Protein AF-A0AAV6VHP4-F1 (afdb_monomer_lite)

InterPro domains:
  IPR007084 BRICHOS domain [PF04089] (59-143)
  IPR007084 BRICHO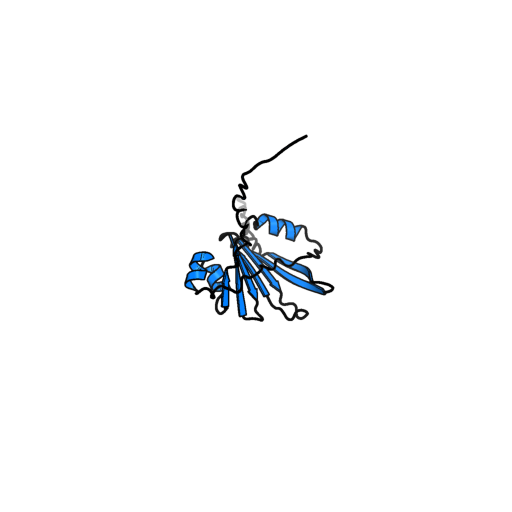S domain [PS50869] (54-146)

Secondary structure (DSSP, 8-state):
------------------S-EEEEEEEEETTEEEEEEEEEETTTTEEEEEE--TT-S--EEEEEETTTTEEEEEETTTTEEEEEE-SS--HHHHHHHHHH-SS-EE----PPPP-TTSPPPPHHHHHHHHHHHHHHHTTTSEEEE-PPP------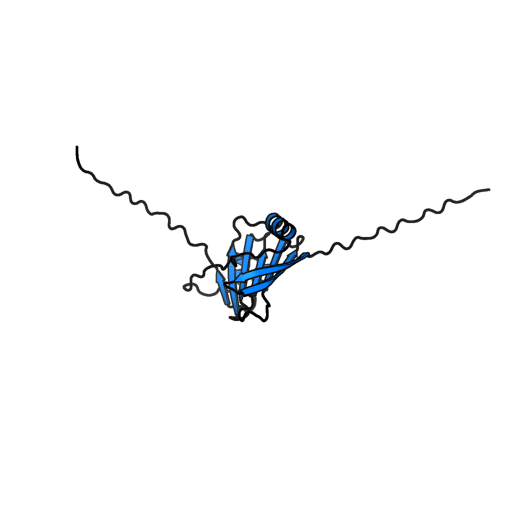-----------

Organism: NCBI:txid931172

Sequence (166 aa):
MSGLFSALTGSTVKECRALYVTFVVRYKNGDQTIPVTVVLDDKKQTEYVINMSPRTAAKSVTLYDFKQRTIAYKDLTNRECFLGRLTNETLSEEKDALNRVQNPVDHRPKVLSLDPRRTSLSPTEIRNVAGQKTAVFCRKMNTWLVMPPSHSKSSRACCTRHLKGT

pLDDT: mean 70.95, std 21.52, range [30.47, 95.25]

Structure (mmCIF, N/CA/C/O backbone):
data_AF-A0AAV6VHP4-F1
#
_entry.id   AF-A0AAV6VHP4-F1
#
loop_
_atom_site.group_PDB
_atom_site.id
_atom_site.type_symbol
_atom_site.label_atom_id
_atom_site.label_alt_id
_atom_site.label_comp_id
_atom_site.label_asym_id
_atom_site.label_entity_id
_atom_site.label_seq_id
_atom_site.pdbx_PDB_ins_code
_atom_site.Cartn_x
_atom_site.Cartn_y
_atom_site.Cartn_z
_atom_site.occupancy
_atom_site.B_iso_or_equiv
_atom_site.auth_seq_id
_atom_site.auth_comp_id
_atom_site.auth_asym_id
_atom_site.auth_atom_id
_atom_site.pdbx_PDB_model_num
ATOM 1 N N . MET A 1 1 ? -72.121 -5.152 -5.135 1.00 39.41 1 MET A N 1
ATOM 2 C CA . MET A 1 1 ? -71.107 -6.156 -5.517 1.00 39.41 1 MET A CA 1
ATOM 3 C C . MET A 1 1 ? -69.746 -5.512 -5.357 1.00 39.41 1 MET A C 1
ATOM 5 O O . MET A 1 1 ? -69.467 -4.522 -6.018 1.00 39.41 1 MET A O 1
ATOM 9 N N . SER A 1 2 ? -68.981 -6.005 -4.391 1.00 35.28 2 SER A N 1
ATOM 10 C CA . SER A 1 2 ? -67.672 -5.497 -3.988 1.00 35.28 2 SER A CA 1
ATOM 11 C C . SER A 1 2 ? -66.592 -6.014 -4.941 1.00 35.28 2 SER A C 1
ATOM 13 O O . SER A 1 2 ? -66.502 -7.220 -5.148 1.00 35.28 2 SER A O 1
ATOM 15 N N . GLY A 1 3 ? -65.775 -5.123 -5.502 1.00 34.03 3 GLY A N 1
ATOM 16 C CA . GLY A 1 3 ? -64.542 -5.478 -6.207 1.00 34.03 3 GLY A CA 1
ATOM 17 C C . GLY A 1 3 ? -63.337 -5.094 -5.352 1.00 34.03 3 GLY A C 1
ATOM 18 O O . GLY A 1 3 ? -63.111 -3.909 -5.118 1.00 34.03 3 GLY A O 1
ATOM 19 N N . LEU A 1 4 ? -62.604 -6.091 -4.849 1.00 40.59 4 LEU A N 1
ATOM 20 C CA . LEU A 1 4 ? -61.345 -5.914 -4.125 1.00 40.59 4 LEU A CA 1
ATOM 21 C C . LEU A 1 4 ? -60.250 -5.396 -5.074 1.00 40.59 4 LEU A C 1
ATOM 23 O O . LEU A 1 4 ? -59.960 -6.028 -6.087 1.00 40.59 4 LEU A O 1
ATOM 27 N N . PHE A 1 5 ? -59.586 -4.302 -4.698 1.00 38.00 5 PHE A N 1
ATOM 28 C CA . PHE A 1 5 ? -58.282 -3.930 -5.243 1.00 38.00 5 PHE A CA 1
ATOM 29 C C . PHE A 1 5 ? -57.194 -4.720 -4.506 1.00 38.00 5 PHE A C 1
ATOM 31 O O . PHE A 1 5 ? -56.926 -4.475 -3.330 1.00 38.00 5 PHE A O 1
ATOM 38 N N . SER A 1 6 ? -56.561 -5.668 -5.197 1.00 38.03 6 SER A N 1
ATOM 39 C CA . SER A 1 6 ? -55.335 -6.311 -4.721 1.00 38.03 6 SER A CA 1
ATOM 40 C C . SER A 1 6 ? -54.164 -5.335 -4.829 1.00 38.03 6 SER A C 1
ATOM 42 O O . SER A 1 6 ? -53.809 -4.892 -5.921 1.00 38.03 6 SER A O 1
ATOM 44 N N . ALA A 1 7 ? -53.550 -5.018 -3.690 1.00 42.47 7 ALA A N 1
ATOM 45 C CA . ALA A 1 7 ? -52.284 -4.305 -3.627 1.00 42.47 7 ALA A CA 1
ATOM 46 C C . ALA A 1 7 ? -51.158 -5.207 -4.159 1.00 42.47 7 ALA A C 1
ATOM 48 O O . ALA A 1 7 ? -50.841 -6.239 -3.569 1.00 42.47 7 ALA A O 1
ATOM 49 N N . LEU A 1 8 ? -50.542 -4.810 -5.274 1.00 42.38 8 LEU A N 1
ATOM 50 C CA . LEU A 1 8 ? -49.278 -5.382 -5.726 1.00 42.38 8 LEU A CA 1
ATOM 51 C C . LEU A 1 8 ? -48.166 -4.849 -4.818 1.00 42.38 8 LEU A C 1
ATOM 53 O O . LEU A 1 8 ? -47.804 -3.674 -4.861 1.00 42.38 8 LEU A O 1
ATOM 57 N N . THR A 1 9 ? -47.638 -5.724 -3.968 1.00 47.75 9 THR A N 1
ATOM 58 C CA . THR A 1 9 ? -46.422 -5.490 -3.191 1.00 47.75 9 THR A CA 1
ATOM 59 C C . THR A 1 9 ? -45.260 -5.195 -4.136 1.00 47.75 9 THR A C 1
ATOM 61 O O . THR A 1 9 ? -44.771 -6.089 -4.827 1.00 47.75 9 THR A O 1
ATOM 64 N N . GLY A 1 10 ? -44.804 -3.941 -4.161 1.00 39.75 10 GLY A N 1
ATOM 65 C CA . GLY A 1 10 ? -43.568 -3.557 -4.831 1.00 39.75 10 GLY A CA 1
ATOM 66 C C . GLY A 1 10 ? -42.381 -4.233 -4.153 1.00 39.75 10 GLY A C 1
ATOM 67 O O . GLY A 1 10 ? -42.014 -3.888 -3.031 1.00 39.75 10 GLY A O 1
ATOM 68 N N . SER A 1 11 ? -41.783 -5.215 -4.823 1.00 39.88 11 SER A N 1
ATOM 69 C CA . SER A 1 11 ? -40.487 -5.756 -4.427 1.00 39.88 11 SER A CA 1
ATOM 70 C C . SER A 1 11 ? -39.431 -4.668 -4.615 1.00 39.88 11 SER A C 1
ATOM 72 O O . SER A 1 11 ? -39.127 -4.266 -5.736 1.00 39.88 11 SER A O 1
ATOM 74 N N . THR A 1 12 ? -38.873 -4.167 -3.516 1.00 42.94 12 THR A N 1
ATOM 75 C CA . THR A 1 12 ? -37.702 -3.295 -3.551 1.00 42.94 12 THR A CA 1
ATOM 76 C C . THR A 1 12 ? -36.509 -4.108 -4.045 1.00 42.94 12 THR A C 1
ATOM 78 O O . THR A 1 12 ? -35.969 -4.961 -3.340 1.00 42.94 12 THR A O 1
ATOM 81 N N . VAL A 1 13 ? -36.099 -3.860 -5.289 1.00 41.00 13 VAL A N 1
ATOM 82 C CA . VAL A 1 13 ? -34.840 -4.373 -5.831 1.00 41.00 13 VAL A CA 1
ATOM 83 C C . VAL A 1 13 ? -33.720 -3.755 -5.000 1.00 41.00 13 VAL A C 1
ATOM 85 O O . VAL A 1 13 ? -33.420 -2.567 -5.101 1.00 41.00 13 VAL A O 1
ATOM 88 N N . LYS A 1 14 ? -33.137 -4.558 -4.110 1.00 40.88 14 LYS A N 1
ATOM 89 C CA . LYS A 1 14 ? -31.972 -4.181 -3.314 1.00 40.88 14 LYS A CA 1
ATOM 90 C C . LYS A 1 14 ? -30.792 -4.089 -4.282 1.00 40.88 14 LYS A C 1
ATOM 92 O O . LYS A 1 14 ? -30.191 -5.099 -4.629 1.00 40.88 14 LYS A O 1
ATOM 97 N N . GLU A 1 15 ? -30.524 -2.884 -4.773 1.00 40.50 15 GLU A N 1
ATOM 98 C CA . GLU A 1 15 ? -29.390 -2.582 -5.642 1.00 40.50 15 GLU A CA 1
ATOM 99 C C . GLU A 1 15 ? -28.094 -2.972 -4.907 1.00 40.50 15 GLU A C 1
ATOM 101 O O . GLU A 1 15 ? -27.625 -2.278 -4.001 1.00 40.50 15 GLU A O 1
ATOM 106 N N . CYS A 1 16 ? -27.537 -4.138 -5.244 1.00 43.91 16 CYS A N 1
ATOM 107 C CA . CYS A 1 16 ? -26.226 -4.582 -4.786 1.00 43.91 16 CYS A CA 1
ATOM 108 C C . CYS A 1 16 ? -25.160 -3.703 -5.445 1.00 43.91 16 CYS A C 1
ATOM 110 O O . CYS A 1 16 ? -24.522 -4.101 -6.417 1.00 43.91 16 CYS A O 1
ATOM 112 N N . ARG A 1 17 ? -24.971 -2.483 -4.932 1.00 52.31 17 ARG A N 1
ATOM 113 C CA . ARG A 1 17 ? -23.850 -1.632 -5.338 1.00 52.31 17 ARG A CA 1
ATOM 114 C C . ARG A 1 17 ? -22.550 -2.387 -5.076 1.00 52.31 17 ARG A C 1
ATOM 116 O O . ARG A 1 17 ? -22.311 -2.839 -3.954 1.00 52.31 17 ARG A O 1
ATOM 123 N N . ALA A 1 18 ? -21.729 -2.535 -6.115 1.00 56.25 18 ALA A N 1
ATOM 124 C CA . ALA A 1 18 ? -20.394 -3.095 -5.987 1.00 56.25 18 ALA A CA 1
ATOM 125 C C . ALA A 1 18 ? -19.630 -2.300 -4.916 1.00 56.25 18 ALA A C 1
ATOM 127 O O . ALA A 1 18 ? -19.482 -1.085 -5.012 1.00 56.25 18 ALA A O 1
ATOM 128 N N . LEU A 1 19 ? -19.196 -2.989 -3.858 1.00 69.12 19 LEU A N 1
ATOM 129 C CA . LEU A 1 19 ? -18.514 -2.376 -2.709 1.00 69.12 19 LEU A CA 1
ATOM 130 C C . LEU A 1 19 ? -17.085 -1.918 -3.039 1.00 69.12 19 LEU A C 1
ATOM 132 O O . LEU A 1 19 ? -16.442 -1.271 -2.217 1.00 69.12 19 LEU A O 1
ATOM 136 N N . TYR A 1 20 ? -16.596 -2.288 -4.218 1.00 81.88 20 TYR A N 1
ATOM 137 C CA . TYR A 1 20 ? -15.261 -2.013 -4.712 1.00 81.88 20 TYR A CA 1
ATOM 138 C C . TYR A 1 20 ? -15.340 -1.543 -6.162 1.00 81.88 20 TYR A C 1
ATOM 140 O O . TYR A 1 20 ? -16.141 -2.054 -6.946 1.00 81.88 20 TYR A O 1
ATOM 148 N N . VAL A 1 21 ? -14.481 -0.592 -6.521 1.00 82.69 21 VAL A N 1
ATOM 149 C CA . VAL A 1 21 ? -14.301 -0.137 -7.905 1.00 82.69 21 VAL A CA 1
ATOM 150 C C . VAL A 1 21 ? -12.892 -0.509 -8.336 1.00 82.69 21 VAL A C 1
ATOM 152 O O . VAL A 1 21 ? -11.942 -0.306 -7.585 1.00 82.69 21 VAL A O 1
ATOM 155 N N . THR A 1 22 ? -12.755 -1.114 -9.515 1.00 84.62 22 THR A N 1
ATOM 156 C CA . THR A 1 22 ? -11.465 -1.571 -10.043 1.00 84.62 22 THR A CA 1
ATOM 157 C C . THR A 1 22 ? -11.148 -0.862 -11.349 1.00 84.62 22 THR A C 1
ATOM 159 O O . THR A 1 22 ? -11.985 -0.814 -12.245 1.00 84.62 22 THR A O 1
ATOM 162 N N . PHE A 1 23 ? -9.923 -0.360 -11.462 1.00 80.50 23 PHE A N 1
ATOM 163 C CA . PHE A 1 23 ? -9.391 0.310 -12.642 1.00 80.50 23 PHE A CA 1
ATOM 164 C C . PHE A 1 23 ? -8.136 -0.415 -13.122 1.00 80.50 23 PHE A C 1
ATOM 166 O O . PHE A 1 23 ? -7.369 -0.947 -12.318 1.00 80.50 23 PHE A O 1
ATOM 173 N N . VAL A 1 24 ? -7.892 -0.404 -14.431 1.00 81.88 24 VAL A N 1
ATOM 174 C CA . VAL A 1 24 ? -6.606 -0.819 -15.003 1.00 81.88 24 VAL A CA 1
ATOM 175 C C . VAL A 1 24 ? -5.910 0.425 -15.533 1.00 81.88 24 VAL A C 1
ATOM 177 O O . VAL A 1 24 ? -6.345 1.021 -16.514 1.00 81.88 24 VAL A O 1
ATOM 180 N N . VAL A 1 25 ? -4.827 0.813 -14.867 1.00 78.19 25 VAL A N 1
ATOM 181 C CA . VAL A 1 25 ? -4.031 2.007 -15.181 1.00 78.19 25 VAL A CA 1
ATOM 182 C C . VAL A 1 25 ? -2.706 1.571 -15.803 1.00 78.19 25 VAL A C 1
ATOM 184 O O . VAL A 1 25 ? -2.223 0.475 -15.539 1.00 78.19 25 VAL A O 1
ATOM 187 N N . ARG A 1 26 ? -2.111 2.382 -16.680 1.00 75.88 26 ARG A N 1
ATOM 188 C CA . ARG A 1 26 ? -0.871 2.045 -17.392 1.00 75.88 26 ARG A CA 1
ATOM 189 C C . ARG A 1 26 ? 0.221 3.059 -17.058 1.00 75.88 26 ARG A C 1
ATOM 191 O O . ARG A 1 26 ? 0.220 4.145 -17.609 1.00 75.88 26 ARG A O 1
ATOM 198 N N . TYR A 1 27 ? 1.187 2.711 -16.216 1.00 69.75 27 TYR A N 1
ATOM 199 C CA . TYR A 1 27 ? 2.306 3.614 -15.912 1.00 69.75 27 TYR A CA 1
ATOM 200 C C . TYR A 1 27 ? 3.410 3.527 -16.963 1.00 69.75 27 TYR A C 1
ATOM 202 O O . TYR A 1 27 ? 3.675 2.447 -17.500 1.00 69.75 27 TYR A O 1
ATOM 210 N N . LYS A 1 28 ? 4.101 4.644 -17.219 1.00 65.44 28 LYS A N 1
ATOM 211 C CA . LYS A 1 28 ? 5.349 4.641 -17.997 1.00 65.44 28 LYS A CA 1
ATOM 212 C C . LYS A 1 28 ? 6.540 4.458 -17.065 1.00 65.44 28 LYS A C 1
ATOM 214 O O . LYS A 1 28 ? 6.711 5.231 -16.128 1.00 65.44 28 LYS A O 1
ATOM 219 N N . ASN A 1 29 ? 7.389 3.482 -17.353 1.00 63.75 29 ASN A N 1
ATOM 220 C CA . ASN A 1 29 ? 8.689 3.313 -16.715 1.00 63.75 29 ASN A CA 1
ATOM 221 C C . ASN A 1 29 ? 9.761 3.225 -17.808 1.00 63.75 29 ASN A C 1
ATOM 223 O O . ASN A 1 29 ? 9.899 2.189 -18.461 1.00 63.75 29 ASN A O 1
ATOM 227 N N . GLY A 1 30 ? 10.456 4.336 -18.066 1.00 70.31 30 GLY A N 1
ATOM 228 C CA . GLY A 1 30 ? 11.303 4.475 -19.255 1.00 70.31 30 GLY A CA 1
ATOM 229 C C . GLY A 1 30 ? 10.482 4.304 -20.539 1.00 70.31 30 GLY A C 1
ATOM 230 O O . GLY A 1 30 ? 9.470 4.984 -20.723 1.00 70.31 30 GLY A O 1
ATOM 231 N N . ASP A 1 31 ? 10.879 3.358 -21.388 1.00 72.00 31 ASP A N 1
ATOM 232 C CA . ASP A 1 31 ? 10.173 3.020 -22.635 1.00 72.00 31 ASP A CA 1
ATOM 233 C C . ASP A 1 31 ? 9.075 1.961 -22.454 1.00 72.00 31 ASP A C 1
ATOM 235 O O . ASP A 1 31 ? 8.342 1.642 -23.390 1.00 72.00 31 ASP A O 1
ATOM 239 N N . GLN A 1 32 ? 8.922 1.412 -21.246 1.00 68.31 32 GLN A N 1
ATOM 240 C CA . GLN A 1 32 ? 7.938 0.371 -20.970 1.00 68.31 32 GLN A CA 1
ATOM 241 C C . GLN A 1 32 ? 6.640 0.956 -20.417 1.00 68.31 32 GLN A C 1
ATOM 243 O O . GLN A 1 32 ? 6.634 1.799 -19.522 1.00 68.31 32 GLN A O 1
ATOM 248 N N . THR A 1 33 ? 5.513 0.450 -20.916 1.00 73.88 33 THR A N 1
ATOM 249 C CA . THR A 1 33 ? 4.191 0.690 -20.332 1.00 73.88 33 THR A CA 1
ATOM 250 C C . THR A 1 33 ? 3.773 -0.515 -19.500 1.00 73.88 33 THR A C 1
ATOM 252 O O . THR A 1 33 ? 3.635 -1.627 -20.021 1.00 73.88 33 THR A O 1
ATOM 255 N N . ILE A 1 34 ? 3.569 -0.295 -18.204 1.00 74.56 34 ILE A N 1
ATOM 256 C CA . ILE A 1 34 ? 3.271 -1.338 -17.224 1.00 74.56 34 ILE A CA 1
ATOM 257 C C . ILE A 1 34 ? 1.812 -1.188 -16.786 1.00 74.56 34 ILE A C 1
ATOM 259 O O . ILE A 1 34 ? 1.468 -0.170 -16.181 1.00 74.56 34 ILE A O 1
ATOM 263 N N . PRO A 1 35 ? 0.941 -2.171 -17.068 1.00 81.75 35 PRO A N 1
ATOM 264 C CA . PRO A 1 35 ? -0.403 -2.165 -16.523 1.00 81.75 35 PRO A CA 1
ATOM 265 C C . PRO A 1 35 ? -0.359 -2.476 -15.025 1.00 81.75 35 PRO A C 1
ATOM 267 O O . PRO A 1 35 ? 0.282 -3.433 -14.588 1.00 81.75 35 PRO A O 1
ATOM 270 N N . VAL A 1 36 ? -1.094 -1.690 -14.257 1.00 83.31 36 VAL A N 1
ATOM 271 C CA . VAL A 1 36 ? -1.393 -1.914 -12.849 1.00 83.31 36 VAL A CA 1
ATOM 272 C C . VAL A 1 36 ? -2.897 -2.015 -12.663 1.00 83.31 36 VAL A C 1
ATOM 274 O O . VAL A 1 36 ? -3.683 -1.488 -13.451 1.00 83.31 36 VAL A O 1
ATOM 277 N N . THR A 1 37 ? -3.307 -2.689 -11.602 1.00 87.69 37 THR A N 1
ATOM 278 C CA . THR A 1 37 ? -4.705 -2.722 -11.176 1.00 87.69 37 THR A CA 1
ATOM 279 C C . THR A 1 37 ? -4.862 -1.842 -9.950 1.00 87.69 37 THR A C 1
ATOM 281 O O . THR A 1 37 ? -4.122 -2.018 -8.987 1.00 87.69 37 THR A O 1
ATOM 284 N N . VAL A 1 38 ? -5.813 -0.915 -9.977 1.00 86.81 38 VAL A N 1
ATOM 285 C CA . VAL A 1 38 ? -6.158 -0.069 -8.833 1.00 86.81 38 VAL A CA 1
ATOM 286 C C . VAL A 1 38 ? -7.518 -0.496 -8.298 1.00 86.81 38 VAL A C 1
ATOM 288 O O . VAL A 1 38 ? -8.472 -0.578 -9.065 1.00 86.81 38 VAL A O 1
ATOM 291 N N . VAL A 1 39 ? -7.619 -0.796 -7.004 1.00 89.56 39 VAL A N 1
ATOM 292 C CA . VAL A 1 39 ? -8.865 -1.222 -6.347 1.00 89.56 39 VAL A CA 1
ATOM 293 C C . VAL A 1 39 ? -9.205 -0.247 -5.228 1.00 89.56 39 VAL A C 1
ATOM 295 O O . VAL A 1 39 ? -8.481 -0.177 -4.236 1.00 89.56 39 VAL A O 1
ATOM 298 N N . LEU A 1 40 ? -10.324 0.462 -5.367 1.00 88.06 40 LEU A N 1
ATOM 299 C CA . LEU A 1 40 ? -10.875 1.364 -4.355 1.00 88.06 40 LEU A CA 1
ATOM 300 C C . LEU A 1 40 ? -11.953 0.656 -3.529 1.00 88.06 40 LEU A C 1
ATOM 302 O O . LEU A 1 40 ? -12.830 -0.003 -4.087 1.00 88.06 40 LEU A O 1
ATOM 306 N N . ASP A 1 41 ? -11.920 0.832 -2.208 1.00 91.62 41 ASP A N 1
ATOM 307 C CA . ASP A 1 41 ? -12.962 0.400 -1.267 1.00 91.62 41 ASP A CA 1
ATOM 308 C C . ASP A 1 41 ? -13.385 1.608 -0.414 1.00 91.62 41 ASP A C 1
ATOM 310 O O . ASP A 1 41 ? -12.746 1.949 0.589 1.00 91.62 41 ASP A O 1
ATOM 314 N N . ASP A 1 42 ? -14.476 2.261 -0.830 1.00 87.62 42 ASP A N 1
ATOM 315 C CA . ASP A 1 42 ? -15.023 3.460 -0.180 1.00 87.62 42 ASP A CA 1
ATOM 316 C C . ASP A 1 42 ? -15.418 3.193 1.274 1.00 87.62 42 ASP A C 1
ATOM 318 O O . ASP A 1 42 ? -15.224 4.035 2.153 1.00 87.62 42 ASP A O 1
ATOM 322 N N . LYS A 1 43 ? -15.933 1.994 1.561 1.00 89.81 43 LYS A N 1
ATOM 323 C CA . LYS A 1 43 ? -16.380 1.628 2.907 1.00 89.81 43 LYS A CA 1
ATOM 324 C C . LYS A 1 43 ? -15.200 1.495 3.862 1.00 89.81 43 LYS A C 1
ATOM 326 O O . LYS A 1 43 ? -15.289 1.901 5.021 1.00 89.81 43 LYS A O 1
ATOM 331 N N . LYS A 1 44 ? -14.101 0.899 3.400 1.00 91.00 44 LYS A N 1
ATOM 332 C CA . LYS A 1 44 ? -12.886 0.727 4.208 1.00 91.00 44 LYS A CA 1
ATOM 333 C C . LYS A 1 44 ? -11.950 1.925 4.157 1.00 91.00 44 LYS A C 1
ATOM 335 O O . LYS A 1 44 ? -11.001 1.935 4.948 1.00 91.00 44 LYS A O 1
ATOM 340 N N . GLN A 1 45 ? -12.232 2.898 3.289 1.00 92.56 45 GLN A N 1
ATOM 341 C CA . GLN A 1 45 ? -11.386 4.057 3.020 1.00 92.56 45 GLN A CA 1
ATOM 342 C C . GLN A 1 45 ? -9.973 3.615 2.620 1.00 92.56 45 GLN A C 1
ATOM 344 O O . GLN A 1 45 ? -8.986 3.988 3.258 1.00 92.56 45 GLN A O 1
ATOM 349 N N . THR A 1 46 ? -9.888 2.743 1.609 1.00 93.44 46 THR A N 1
ATOM 350 C CA . THR A 1 46 ? -8.614 2.186 1.133 1.00 93.44 46 THR A CA 1
ATOM 351 C C . THR A 1 46 ? -8.506 2.144 -0.376 1.00 93.44 46 THR A C 1
ATOM 353 O O . THR A 1 46 ? -9.498 1.893 -1.057 1.00 93.44 46 THR A O 1
ATOM 356 N N . GLU A 1 47 ? -7.273 2.245 -0.855 1.00 91.94 47 GLU A N 1
ATOM 357 C CA . GLU A 1 47 ? -6.890 1.960 -2.233 1.00 91.94 47 GLU A CA 1
ATOM 358 C C . GLU A 1 47 ? -5.761 0.928 -2.260 1.00 91.94 47 GLU A C 1
ATOM 360 O O . GLU A 1 47 ? -4.842 0.974 -1.439 1.00 91.94 47 GLU A O 1
ATOM 365 N N . TYR A 1 48 ? -5.826 0.003 -3.215 1.00 91.50 48 TYR A N 1
ATOM 366 C CA . TYR A 1 48 ? -4.729 -0.899 -3.539 1.00 91.50 48 TYR A CA 1
ATOM 367 C C . TYR A 1 48 ? -4.233 -0.638 -4.952 1.00 91.50 48 TYR A C 1
ATOM 369 O O . TYR A 1 48 ? -5.028 -0.705 -5.881 1.00 91.50 48 TYR A O 1
ATOM 377 N N . VAL A 1 49 ? -2.927 -0.453 -5.123 1.00 89.38 49 VAL A N 1
ATOM 378 C CA . VAL A 1 49 ? -2.270 -0.410 -6.436 1.00 89.38 49 VAL A CA 1
ATOM 379 C C . VAL A 1 49 ? -1.450 -1.680 -6.597 1.00 89.38 49 VAL A C 1
ATOM 381 O O . VAL A 1 49 ? -0.525 -1.934 -5.833 1.00 89.38 49 VAL A O 1
ATOM 384 N N . ILE A 1 50 ? -1.804 -2.509 -7.569 1.00 90.38 50 ILE A N 1
ATOM 385 C CA . ILE A 1 50 ? -1.285 -3.865 -7.736 1.00 90.38 50 ILE A CA 1
ATOM 386 C C . ILE A 1 50 ? -0.516 -3.937 -9.054 1.00 90.38 50 ILE A C 1
ATOM 388 O O . ILE A 1 50 ? -1.102 -3.843 -10.134 1.00 90.38 50 ILE A O 1
ATOM 392 N N . ASN A 1 51 ? 0.794 -4.162 -8.969 1.00 87.94 51 ASN A N 1
ATOM 393 C CA . ASN A 1 51 ? 1.631 -4.492 -10.112 1.00 87.94 51 ASN A CA 1
ATOM 394 C C . ASN A 1 51 ? 1.993 -5.981 -10.094 1.00 87.94 51 ASN A C 1
ATOM 396 O O . ASN A 1 51 ? 2.907 -6.415 -9.392 1.00 87.94 51 ASN A O 1
ATOM 400 N N . MET A 1 52 ? 1.298 -6.751 -10.930 1.00 88.44 52 MET A N 1
ATOM 401 C CA . MET A 1 52 ? 1.600 -8.166 -11.172 1.00 88.44 52 MET A CA 1
ATOM 402 C C . MET A 1 52 ? 2.058 -8.428 -12.613 1.00 88.44 52 MET A C 1
ATOM 404 O O . MET A 1 52 ? 2.222 -9.586 -13.004 1.00 88.44 52 MET A O 1
ATOM 408 N N . SER A 1 53 ? 2.306 -7.373 -13.400 1.00 83.69 53 SER A N 1
ATOM 409 C CA . SER A 1 53 ? 2.589 -7.461 -14.836 1.00 83.69 53 SER A CA 1
ATOM 410 C C . SER A 1 53 ? 3.729 -8.439 -15.128 1.00 83.69 53 SER A C 1
ATOM 412 O O . SER A 1 53 ? 4.830 -8.241 -14.615 1.00 83.69 53 SER A O 1
ATOM 414 N N . PRO A 1 54 ? 3.541 -9.484 -15.958 1.00 81.38 54 PRO A N 1
ATOM 415 C CA . PRO A 1 54 ? 4.608 -10.436 -16.289 1.00 81.38 54 PRO A CA 1
ATOM 416 C C . PRO A 1 54 ? 5.790 -9.773 -17.009 1.00 81.38 54 PRO A C 1
ATOM 418 O O . PRO A 1 54 ? 6.874 -10.339 -17.042 1.00 81.38 54 PRO A O 1
ATOM 421 N N . ARG A 1 55 ? 5.591 -8.560 -17.543 1.00 78.56 55 ARG A N 1
ATOM 422 C CA . ARG A 1 55 ? 6.622 -7.769 -18.224 1.00 78.56 55 ARG A CA 1
ATOM 423 C C . ARG A 1 55 ? 7.626 -7.133 -17.262 1.00 78.56 55 ARG A C 1
ATOM 425 O O . ARG A 1 55 ? 8.675 -6.691 -17.711 1.00 78.56 55 ARG A O 1
ATOM 432 N N . THR A 1 56 ? 7.317 -7.077 -15.965 1.00 74.06 56 THR A N 1
ATOM 433 C CA . THR A 1 56 ? 8.223 -6.558 -14.938 1.00 74.06 56 THR A CA 1
ATOM 434 C C . THR A 1 56 ? 8.639 -7.668 -13.986 1.00 74.06 56 THR A C 1
ATOM 436 O O . THR A 1 56 ? 7.797 -8.409 -13.469 1.00 74.06 56 THR A O 1
ATOM 439 N N . ALA A 1 57 ? 9.946 -7.758 -13.729 1.00 76.44 57 ALA A N 1
ATOM 440 C CA . ALA A 1 57 ? 10.490 -8.657 -12.713 1.00 76.44 57 ALA A CA 1
ATOM 441 C C . ALA A 1 57 ? 10.006 -8.259 -11.309 1.00 76.44 57 ALA A C 1
ATOM 443 O O . ALA A 1 57 ? 9.639 -9.120 -10.515 1.00 76.44 57 ALA A O 1
ATOM 444 N N . ALA A 1 58 ? 9.925 -6.951 -11.041 1.00 79.88 58 ALA A N 1
ATOM 445 C CA . ALA A 1 58 ? 9.400 -6.424 -9.790 1.00 79.88 58 ALA A CA 1
ATOM 446 C C . ALA A 1 58 ? 7.877 -6.612 -9.711 1.00 79.88 58 ALA A C 1
ATOM 448 O O . ALA A 1 58 ? 7.132 -6.109 -10.564 1.00 79.88 58 ALA A O 1
ATOM 449 N N . LYS A 1 59 ? 7.430 -7.327 -8.676 1.00 88.81 59 LYS A N 1
ATOM 450 C CA . LYS A 1 59 ? 6.020 -7.498 -8.304 1.00 88.81 59 LYS A CA 1
ATOM 451 C C . LYS A 1 59 ? 5.742 -6.726 -7.033 1.00 88.81 59 LYS A C 1
ATOM 453 O O . LYS A 1 59 ? 6.475 -6.867 -6.054 1.00 88.81 59 LYS A O 1
ATOM 458 N N . SER A 1 60 ? 4.665 -5.956 -7.018 1.00 90.44 60 SER A N 1
ATOM 459 C CA . SER A 1 60 ? 4.372 -5.125 -5.860 1.00 90.44 60 SER A CA 1
ATOM 460 C C . SER A 1 60 ? 2.896 -4.852 -5.649 1.00 90.44 60 SER A C 1
ATOM 462 O O . SER A 1 60 ? 2.075 -4.931 -6.563 1.00 90.44 60 SER A O 1
ATOM 464 N N . VAL A 1 61 ? 2.566 -4.543 -4.398 1.00 92.75 61 VAL A N 1
ATOM 465 C CA . VAL A 1 61 ? 1.248 -4.060 -3.994 1.00 92.75 61 VAL A CA 1
ATOM 466 C C . VAL A 1 61 ? 1.443 -2.860 -3.084 1.00 92.75 61 VAL A C 1
ATOM 468 O O . VAL A 1 61 ? 2.162 -2.956 -2.095 1.00 92.75 61 VAL A O 1
ATOM 471 N N . THR A 1 62 ? 0.777 -1.754 -3.375 1.00 92.38 62 THR A N 1
ATOM 472 C CA . THR A 1 62 ? 0.711 -0.589 -2.492 1.00 92.38 62 THR A CA 1
ATOM 473 C C . THR A 1 62 ? -0.663 -0.532 -1.851 1.00 92.38 62 THR A C 1
ATOM 475 O O . THR A 1 62 ? -1.660 -0.631 -2.556 1.00 92.38 62 THR A O 1
ATOM 478 N N . LEU A 1 63 ? -0.724 -0.371 -0.533 1.00 94.19 63 LEU A N 1
ATOM 479 C CA . LEU A 1 63 ? -1.937 -0.071 0.219 1.00 94.19 63 LEU A CA 1
ATOM 480 C C . LEU A 1 63 ? -1.906 1.397 0.644 1.00 94.19 63 LEU A C 1
ATOM 482 O O . LEU A 1 63 ? -0.982 1.816 1.336 1.00 94.19 63 LEU A O 1
ATOM 486 N N . TYR A 1 64 ? -2.955 2.133 0.308 1.00 91.88 64 TYR A N 1
ATOM 487 C CA . TYR A 1 64 ? -3.275 3.431 0.883 1.00 91.88 64 TYR A CA 1
ATOM 488 C C . TYR A 1 64 ? -4.404 3.230 1.897 1.00 91.88 64 TYR A C 1
ATOM 490 O O . TYR A 1 64 ? -5.498 2.789 1.544 1.00 91.88 64 TYR A O 1
ATOM 498 N N . ASP A 1 65 ? -4.146 3.524 3.171 1.00 93.06 65 ASP A N 1
ATOM 499 C CA . ASP A 1 65 ? -5.162 3.563 4.224 1.00 93.06 65 ASP A CA 1
ATOM 500 C C . ASP A 1 65 ? -5.433 5.022 4.592 1.00 93.06 65 ASP A C 1
ATOM 502 O O . ASP A 1 65 ? -4.736 5.616 5.421 1.00 93.06 65 ASP A O 1
ATOM 506 N N . PHE A 1 66 ? -6.459 5.600 3.964 1.00 90.31 66 PHE A N 1
ATOM 507 C CA . PHE A 1 66 ? -6.824 7.005 4.142 1.00 90.31 66 PHE A CA 1
ATOM 508 C C . PHE A 1 66 ? -7.361 7.287 5.549 1.00 90.31 66 PHE A C 1
ATOM 510 O O . PHE A 1 66 ? -7.174 8.387 6.071 1.00 90.31 66 PHE A O 1
ATOM 517 N N . LYS A 1 67 ? -7.966 6.285 6.203 1.00 92.12 67 LYS A N 1
ATOM 518 C CA . LYS A 1 67 ? -8.443 6.407 7.587 1.00 92.12 67 LYS A CA 1
ATOM 519 C C . LYS A 1 67 ? -7.280 6.497 8.574 1.00 92.12 67 LYS A C 1
ATOM 521 O O . LYS A 1 67 ? -7.339 7.297 9.500 1.00 92.12 67 LYS A O 1
ATOM 526 N N . GLN A 1 68 ? -6.242 5.685 8.379 1.00 90.50 68 GLN A N 1
ATOM 527 C CA . GLN A 1 68 ? -5.036 5.690 9.220 1.00 90.50 68 GLN A CA 1
ATOM 528 C C . GLN A 1 68 ? -3.955 6.667 8.730 1.00 90.50 68 GLN A C 1
ATOM 530 O O . GLN A 1 68 ? -2.907 6.771 9.361 1.00 90.50 68 GLN A O 1
ATOM 535 N N . ARG A 1 69 ? -4.188 7.380 7.616 1.00 88.38 69 ARG A N 1
ATOM 536 C CA . ARG A 1 69 ? -3.218 8.284 6.968 1.00 88.38 69 ARG A CA 1
ATOM 537 C C . ARG A 1 69 ? -1.875 7.591 6.696 1.00 88.38 69 ARG A C 1
ATOM 539 O O . ARG A 1 69 ? -0.809 8.173 6.893 1.00 88.38 69 ARG A O 1
ATOM 546 N N . THR A 1 70 ? -1.915 6.337 6.242 1.00 89.56 70 THR A N 1
ATOM 547 C CA . THR A 1 70 ? -0.707 5.531 5.991 1.00 89.56 70 THR A CA 1
ATOM 548 C C . THR A 1 70 ? -0.654 4.995 4.572 1.00 89.56 70 THR A C 1
ATOM 550 O O . THR A 1 70 ? -1.684 4.720 3.960 1.00 89.56 70 THR A O 1
ATOM 553 N N . ILE A 1 71 ? 0.566 4.829 4.072 1.00 90.31 71 ILE A N 1
ATOM 554 C CA . ILE A 1 71 ? 0.865 4.136 2.823 1.00 90.31 71 ILE A CA 1
ATOM 555 C C . ILE A 1 71 ? 1.805 2.973 3.130 1.00 90.31 71 ILE A C 1
ATOM 557 O O . ILE A 1 71 ? 2.737 3.119 3.919 1.00 90.31 71 ILE A O 1
ATOM 561 N N . ALA A 1 72 ? 1.561 1.816 2.528 1.00 92.19 72 ALA A N 1
ATOM 562 C CA . ALA A 1 72 ? 2.414 0.645 2.652 1.00 92.19 72 ALA A CA 1
ATOM 563 C C . ALA A 1 72 ? 2.724 0.077 1.268 1.00 92.19 72 ALA A C 1
ATOM 565 O O . ALA A 1 72 ? 1.833 -0.433 0.597 1.00 92.19 72 ALA A O 1
ATOM 566 N N . TYR A 1 73 ? 3.981 0.148 0.846 1.00 92.12 73 TYR A N 1
ATOM 567 C CA . TYR A 1 73 ? 4.468 -0.446 -0.395 1.00 92.12 73 TYR A CA 1
ATOM 568 C C . TYR A 1 73 ? 5.082 -1.814 -0.100 1.00 92.12 73 TYR A C 1
ATOM 570 O O . TYR A 1 73 ? 6.033 -1.916 0.665 1.00 92.12 73 TYR A O 1
ATOM 578 N N . LYS A 1 74 ? 4.531 -2.875 -0.682 1.00 92.12 74 LYS A N 1
ATOM 579 C CA . LYS A 1 74 ? 4.963 -4.257 -0.482 1.00 92.12 74 LYS A CA 1
ATOM 580 C C . LYS A 1 74 ? 5.630 -4.770 -1.748 1.00 92.12 74 LYS A C 1
ATOM 582 O O . LYS A 1 74 ? 4.946 -5.013 -2.741 1.00 92.12 74 LYS A O 1
ATOM 587 N N . ASP A 1 75 ? 6.941 -4.962 -1.696 1.00 89.38 75 ASP A N 1
ATOM 588 C CA . ASP A 1 75 ? 7.708 -5.620 -2.749 1.00 89.38 75 ASP A CA 1
ATOM 589 C C . ASP A 1 75 ? 7.702 -7.133 -2.501 1.00 89.38 75 ASP A C 1
ATOM 591 O O . ASP A 1 75 ? 8.296 -7.660 -1.555 1.00 89.38 75 ASP A O 1
ATOM 595 N N . LEU A 1 76 ? 6.973 -7.844 -3.359 1.00 90.19 76 LEU A N 1
ATOM 596 C CA . LEU A 1 76 ? 6.808 -9.291 -3.266 1.00 90.19 76 LEU A CA 1
ATOM 597 C C . LEU A 1 76 ? 8.057 -10.046 -3.735 1.00 90.19 76 LEU A C 1
ATOM 599 O O . LEU A 1 76 ? 8.219 -11.214 -3.385 1.00 90.19 76 LEU A O 1
ATOM 603 N N . THR A 1 77 ? 8.923 -9.386 -4.502 1.00 86.75 77 THR A N 1
ATOM 604 C CA . THR A 1 77 ? 10.154 -9.948 -5.069 1.00 86.75 77 THR A CA 1
ATOM 605 C C . THR A 1 77 ? 11.201 -10.112 -3.977 1.00 86.75 77 THR A C 1
ATOM 607 O O . THR A 1 77 ? 11.719 -11.206 -3.769 1.00 86.75 77 THR A O 1
ATOM 610 N N . ASN A 1 78 ? 11.440 -9.038 -3.222 1.00 86.50 78 ASN A N 1
ATOM 611 C CA . ASN A 1 78 ? 12.462 -8.992 -2.174 1.00 86.50 78 ASN A CA 1
ATOM 612 C C . ASN A 1 78 ? 11.917 -9.351 -0.778 1.00 86.50 78 ASN A C 1
ATOM 614 O O . ASN A 1 78 ? 12.680 -9.486 0.173 1.00 86.50 78 ASN A O 1
ATOM 618 N N . ARG A 1 79 ? 10.597 -9.567 -0.654 1.00 90.88 79 ARG A N 1
ATOM 619 C CA . ARG A 1 79 ? 9.881 -9.798 0.619 1.00 90.88 79 ARG A CA 1
ATOM 620 C C . ARG A 1 79 ? 9.998 -8.624 1.589 1.00 90.88 79 ARG A C 1
ATOM 622 O O . ARG A 1 79 ? 10.249 -8.779 2.788 1.00 90.88 79 ARG A O 1
ATOM 629 N N . GLU A 1 80 ? 9.747 -7.447 1.045 1.00 90.38 80 GLU A N 1
ATOM 630 C CA . GLU A 1 80 ? 9.977 -6.163 1.686 1.00 90.38 80 GLU A CA 1
ATOM 631 C C . GLU A 1 80 ? 8.667 -5.375 1.814 1.00 90.38 80 GLU A C 1
ATOM 633 O O . GLU A 1 80 ? 7.781 -5.472 0.963 1.00 90.38 80 GLU A O 1
ATOM 638 N N . CYS A 1 81 ? 8.508 -4.617 2.900 1.00 90.94 81 CYS A N 1
ATOM 639 C CA . CYS A 1 81 ? 7.373 -3.724 3.115 1.00 90.94 81 CYS A CA 1
ATOM 640 C C . CYS A 1 81 ? 7.849 -2.363 3.615 1.00 90.94 81 CYS A C 1
ATOM 642 O O . CYS A 1 81 ? 8.601 -2.254 4.577 1.00 90.94 81 CYS A O 1
ATOM 644 N N . PHE A 1 82 ? 7.370 -1.300 2.998 1.00 89.88 82 PHE A N 1
ATOM 645 C CA . PHE A 1 82 ? 7.825 0.052 3.260 1.00 89.88 82 PHE A CA 1
ATOM 646 C C . PHE A 1 82 ? 6.641 0.903 3.662 1.00 89.88 82 PHE A C 1
ATOM 648 O O . PHE A 1 82 ? 5.677 1.034 2.913 1.00 89.88 82 PHE A O 1
ATOM 655 N N . LEU A 1 83 ? 6.704 1.449 4.867 1.00 89.12 83 LEU A N 1
ATOM 656 C CA . LEU A 1 83 ? 5.642 2.243 5.460 1.00 89.12 83 LEU A CA 1
ATOM 657 C C . LEU A 1 83 ? 5.959 3.722 5.304 1.00 89.12 83 LEU A C 1
ATOM 659 O O . LEU A 1 83 ? 7.064 4.153 5.613 1.00 89.12 83 LEU A O 1
ATOM 663 N N . GLY A 1 84 ? 4.974 4.505 4.900 1.00 85.31 84 GLY A N 1
ATOM 664 C CA . GLY A 1 84 ? 5.019 5.958 4.899 1.00 85.31 84 GLY A CA 1
ATOM 665 C C . GLY A 1 84 ? 3.738 6.541 5.482 1.00 85.31 84 GLY A C 1
ATOM 666 O O . GLY A 1 84 ? 2.785 5.826 5.811 1.00 85.31 84 GLY A O 1
ATOM 667 N N . ARG A 1 85 ? 3.703 7.867 5.592 1.00 83.75 85 ARG A N 1
ATOM 668 C CA . ARG A 1 85 ? 2.495 8.612 5.956 1.00 83.75 85 ARG A CA 1
ATOM 669 C C . ARG A 1 85 ? 1.927 9.306 4.732 1.00 83.75 85 ARG A C 1
ATOM 671 O O . ARG A 1 85 ? 2.681 9.885 3.957 1.00 83.75 85 ARG A O 1
ATOM 678 N N . LEU A 1 86 ? 0.606 9.267 4.611 1.00 80.50 86 LEU A N 1
ATOM 679 C CA . LEU A 1 86 ? -0.114 10.166 3.719 1.00 80.50 86 LEU A CA 1
ATOM 680 C C . LEU A 1 86 ? -0.093 11.551 4.347 1.00 80.50 86 LEU A C 1
ATOM 682 O O . LEU A 1 86 ? -0.266 11.695 5.561 1.00 80.50 86 LEU A O 1
ATOM 686 N N . THR A 1 87 ? 0.139 12.558 3.522 1.00 78.88 87 THR A N 1
ATOM 687 C CA . THR A 1 87 ? 0.168 13.945 3.979 1.00 78.88 87 THR A CA 1
ATOM 688 C C . THR A 1 87 ? -1.167 14.587 3.647 1.00 78.88 87 THR A C 1
ATOM 690 O O . THR A 1 87 ? -2.009 14.772 4.531 1.00 78.88 87 THR A O 1
ATOM 693 N N . ASN A 1 88 ? -1.394 14.809 2.359 1.00 74.00 88 ASN A N 1
ATOM 694 C CA . ASN A 1 88 ? -2.546 15.534 1.846 1.00 74.00 88 ASN A CA 1
ATOM 695 C C . ASN A 1 88 ? -3.472 14.653 1.007 1.00 74.00 88 ASN A C 1
ATOM 697 O O . ASN A 1 88 ? -4.593 15.064 0.754 1.00 74.00 88 ASN A O 1
ATOM 701 N N . GLU A 1 89 ? -3.038 13.452 0.619 1.00 76.62 89 GLU A N 1
ATOM 702 C CA . GLU A 1 89 ? -3.796 12.578 -0.270 1.00 76.62 89 GLU A CA 1
ATOM 703 C C . GLU A 1 89 ? -5.107 12.102 0.372 1.00 76.62 89 GLU A C 1
ATOM 705 O O . GLU A 1 89 ? -5.124 11.587 1.500 1.00 76.62 89 GLU A O 1
ATOM 710 N N . THR A 1 90 ? -6.208 12.231 -0.369 1.00 81.88 90 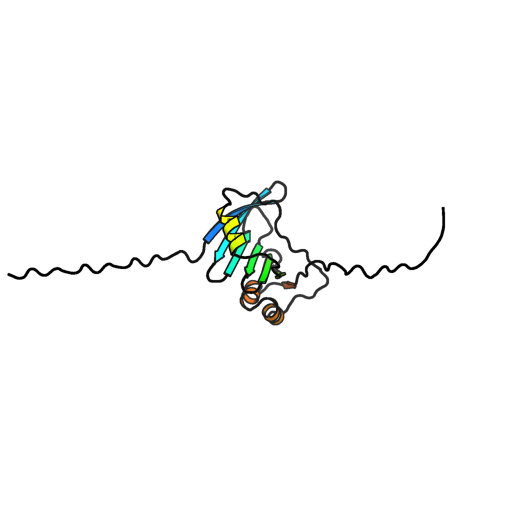THR A N 1
ATOM 711 C CA . THR A 1 90 ? -7.537 11.767 0.044 1.00 81.88 90 THR A CA 1
ATOM 712 C C . THR A 1 90 ? -8.136 10.771 -0.944 1.00 81.88 90 THR A C 1
ATOM 714 O O . THR A 1 90 ? -7.870 10.812 -2.142 1.00 81.88 90 THR A O 1
ATOM 717 N N . LEU A 1 91 ? -9.022 9.899 -0.449 1.00 82.12 91 LEU A N 1
ATOM 718 C CA . LEU A 1 91 ? -9.728 8.942 -1.304 1.00 82.12 91 LEU A CA 1
ATOM 719 C C . LEU A 1 91 ? -10.574 9.643 -2.378 1.00 82.12 91 LEU A C 1
ATOM 721 O O . LEU A 1 91 ? -10.706 9.131 -3.484 1.00 82.12 91 LEU A O 1
ATOM 725 N N . SER A 1 92 ? -11.162 10.798 -2.050 1.00 81.50 92 SER A N 1
ATOM 726 C CA . SER A 1 92 ? -11.987 11.556 -2.995 1.00 81.50 92 SER A CA 1
ATOM 727 C C . SER A 1 92 ? -11.160 12.056 -4.174 1.00 81.50 92 SER A C 1
ATOM 729 O O . SER A 1 92 ? -11.589 11.908 -5.312 1.00 81.50 92 SER A O 1
ATOM 731 N N . GLU A 1 93 ? -9.973 12.607 -3.910 1.00 80.00 93 GLU A N 1
ATOM 732 C CA . GLU A 1 93 ? -9.070 13.094 -4.957 1.00 80.00 93 GLU A CA 1
ATOM 733 C C . GLU A 1 93 ? -8.595 11.955 -5.862 1.00 80.00 93 GLU A C 1
ATOM 735 O O . GLU A 1 93 ? -8.625 12.099 -7.082 1.00 80.00 93 GLU A O 1
ATOM 740 N N . GLU A 1 94 ? -8.220 10.809 -5.286 1.00 77.69 94 GLU A N 1
ATOM 741 C CA . GLU A 1 94 ? -7.777 9.647 -6.069 1.00 77.69 94 GLU A CA 1
ATOM 742 C C . GLU A 1 94 ? -8.934 9.050 -6.892 1.00 77.69 94 GLU A C 1
ATOM 744 O O . GLU A 1 94 ? -8.774 8.735 -8.072 1.00 77.69 94 GLU A O 1
ATOM 749 N N . LYS A 1 95 ? -10.147 8.975 -6.327 1.00 78.69 95 LYS A N 1
ATOM 750 C CA . LYS A 1 95 ? -11.350 8.533 -7.049 1.00 78.69 95 LYS A CA 1
ATOM 751 C C . LYS A 1 95 ? -11.698 9.472 -8.205 1.00 78.69 95 LYS A C 1
ATOM 753 O O . LYS A 1 95 ? -12.005 9.003 -9.301 1.00 78.69 95 LYS A O 1
ATOM 758 N N . ASP A 1 96 ? -11.638 10.782 -7.985 1.00 81.00 96 ASP A N 1
ATOM 759 C CA . ASP A 1 96 ? -11.877 11.778 -9.030 1.00 81.00 96 ASP A CA 1
ATOM 760 C C . ASP A 1 96 ? -10.815 11.706 -10.128 1.00 81.00 96 ASP A C 1
ATOM 762 O O . ASP A 1 96 ? -11.156 11.785 -11.311 1.00 81.00 96 ASP A O 1
ATOM 766 N N . ALA A 1 97 ? -9.546 11.507 -9.761 1.00 76.75 97 ALA A N 1
ATOM 767 C CA . ALA A 1 97 ? -8.470 11.289 -10.718 1.00 76.75 97 ALA A CA 1
ATOM 768 C C . ALA A 1 97 ? -8.748 10.042 -11.569 1.00 76.75 97 ALA A C 1
ATOM 770 O O . ALA A 1 97 ? -8.812 10.144 -12.793 1.00 76.75 97 ALA A O 1
ATOM 771 N N . LEU A 1 98 ? -9.017 8.892 -10.945 1.00 75.25 98 LEU A N 1
ATOM 772 C CA . LEU A 1 98 ? -9.269 7.617 -11.630 1.00 75.25 98 LEU A CA 1
ATOM 773 C C . LEU A 1 98 ? -10.543 7.609 -12.489 1.00 75.25 98 LEU A C 1
ATOM 775 O O . LEU A 1 98 ? -10.595 6.904 -13.493 1.00 75.25 98 LEU A O 1
ATOM 779 N N . ASN A 1 99 ? -11.556 8.408 -12.153 1.00 74.75 99 ASN A N 1
ATOM 780 C CA . ASN A 1 99 ? -12.761 8.542 -12.979 1.00 74.75 99 ASN A CA 1
ATOM 781 C C . ASN A 1 99 ? -12.556 9.449 -14.203 1.00 74.75 99 ASN A C 1
ATOM 783 O O . ASN A 1 99 ? -13.233 9.279 -15.215 1.00 74.75 99 ASN A O 1
ATOM 787 N N . ARG A 1 100 ? -11.636 10.421 -14.131 1.00 72.00 100 ARG A N 1
ATOM 788 C CA . ARG A 1 100 ? -11.280 11.304 -15.266 1.00 72.00 100 ARG A CA 1
ATOM 789 C C . ARG A 1 100 ? -10.307 10.650 -16.242 1.00 72.00 100 ARG A C 1
ATOM 791 O O . ARG A 1 100 ? -10.090 11.126 -17.354 1.00 72.00 100 ARG A O 1
ATOM 798 N N . VAL A 1 101 ? -9.703 9.561 -15.807 1.00 63.41 101 VAL A N 1
ATOM 799 C CA . VAL A 1 101 ? -8.748 8.766 -16.546 1.00 63.41 101 VAL A CA 1
ATOM 800 C C . VAL A 1 101 ? -9.468 7.969 -17.652 1.00 63.41 101 VAL A C 1
ATOM 802 O O . VAL A 1 101 ? -10.144 6.981 -17.391 1.00 63.41 101 VAL A O 1
ATOM 805 N N . GLN A 1 102 ? -9.302 8.372 -18.919 1.00 53.62 102 GLN A N 1
ATOM 806 C CA . GLN A 1 102 ? -9.668 7.531 -20.077 1.00 53.62 102 GLN A CA 1
ATOM 807 C C . GLN A 1 102 ? -8.498 6.656 -20.568 1.00 53.62 102 GLN A C 1
ATOM 809 O O . GLN A 1 102 ? -8.735 5.602 -21.147 1.00 53.62 102 GLN A O 1
ATOM 814 N N . ASN A 1 103 ? -7.243 7.075 -20.335 1.00 52.66 103 ASN A N 1
ATOM 815 C CA . ASN A 1 103 ? -5.991 6.346 -20.617 1.00 52.66 103 ASN A CA 1
ATOM 816 C C . ASN A 1 103 ? -4.802 7.135 -20.018 1.00 52.66 103 ASN A C 1
ATOM 818 O O . ASN A 1 103 ? -4.223 7.955 -20.732 1.00 52.66 103 ASN A O 1
ATOM 822 N N . PRO A 1 104 ? -4.396 6.980 -18.746 1.00 50.78 104 PRO A N 1
ATOM 823 C CA . PRO A 1 104 ? -3.350 7.827 -18.206 1.00 50.78 104 PRO A CA 1
ATOM 824 C C . PRO A 1 104 ? -2.037 7.071 -18.270 1.00 50.78 104 PRO A C 1
ATOM 826 O O . PRO A 1 104 ? -1.846 6.028 -17.645 1.00 50.78 104 PRO A O 1
ATOM 829 N N . VAL A 1 105 ? -1.121 7.619 -19.042 1.00 50.28 105 VAL A N 1
ATOM 830 C CA . VAL A 1 105 ? 0.280 7.267 -18.922 1.00 50.28 105 VAL A CA 1
ATOM 831 C C . VAL A 1 105 ? 0.834 8.160 -17.823 1.00 50.28 105 VAL A C 1
ATOM 833 O O . VAL A 1 105 ? 1.308 9.256 -18.094 1.00 50.28 105 VAL A O 1
ATOM 836 N N . ASP A 1 106 ? 0.689 7.739 -16.568 1.00 47.88 106 ASP A N 1
ATOM 837 C CA . ASP A 1 106 ? 1.278 8.484 -15.457 1.00 47.88 106 ASP A CA 1
ATOM 838 C C . ASP A 1 106 ? 2.792 8.200 -15.410 1.00 47.88 106 ASP A C 1
ATOM 840 O O . ASP A 1 106 ? 3.257 7.069 -15.607 1.00 47.88 106 ASP A O 1
ATOM 844 N N . HIS A 1 107 ? 3.569 9.274 -15.280 1.00 43.59 107 HIS A N 1
ATOM 845 C CA . HIS A 1 107 ? 4.991 9.326 -15.612 1.00 43.59 107 HIS A CA 1
ATOM 846 C C . HIS A 1 107 ? 5.913 9.017 -14.435 1.00 43.59 107 HIS A C 1
ATOM 848 O O . HIS A 1 107 ? 7.129 8.965 -14.627 1.00 43.59 107 HIS A O 1
ATOM 854 N N . ARG A 1 108 ? 5.383 8.846 -13.217 1.00 38.22 108 ARG A N 1
ATOM 855 C CA . ARG A 1 108 ? 6.216 8.587 -12.038 1.00 38.22 108 ARG A CA 1
ATOM 856 C C . ARG A 1 108 ? 5.538 7.615 -11.076 1.00 38.22 108 ARG A C 1
ATOM 858 O O . ARG A 1 108 ? 4.590 8.011 -10.403 1.00 38.22 108 ARG A O 1
ATOM 865 N N . PRO A 1 109 ? 6.035 6.374 -10.921 1.00 43.16 109 PRO A N 1
ATOM 866 C CA . PRO A 1 109 ? 5.657 5.587 -9.755 1.00 43.16 109 PRO A CA 1
ATOM 867 C C . PRO A 1 109 ? 6.061 6.368 -8.492 1.00 43.16 109 PRO A C 1
ATOM 869 O O . PRO A 1 109 ? 7.200 6.829 -8.391 1.00 43.16 109 PRO A O 1
ATOM 872 N N . LYS A 1 110 ? 5.134 6.540 -7.537 1.00 48.69 110 LYS A N 1
ATOM 873 C CA . LYS A 1 110 ? 5.410 7.106 -6.203 1.00 48.69 110 LYS A CA 1
ATOM 874 C C . LYS A 1 110 ? 6.322 6.129 -5.433 1.00 48.69 110 LYS A C 1
ATOM 876 O O . LYS A 1 110 ? 5.859 5.371 -4.588 1.00 48.69 110 LYS A O 1
ATOM 881 N N . VAL A 1 111 ? 7.612 6.080 -5.771 1.00 42.94 111 VAL A N 1
ATOM 882 C CA . VAL A 1 111 ? 8.609 5.258 -5.071 1.00 42.94 111 VAL A CA 1
ATOM 883 C C . VAL A 1 111 ? 9.058 6.015 -3.826 1.00 42.94 111 VAL A C 1
ATOM 885 O O . VAL A 1 111 ? 9.623 7.104 -3.912 1.00 42.94 111 VAL A O 1
ATOM 888 N N . LEU A 1 112 ? 8.783 5.442 -2.657 1.00 46.19 112 LEU A N 1
ATOM 889 C CA . LEU A 1 112 ? 9.228 5.972 -1.373 1.00 46.19 112 LEU A CA 1
ATOM 890 C C . LEU A 1 112 ? 10.720 5.638 -1.185 1.00 46.19 112 LEU A C 1
ATOM 892 O O . LEU A 1 112 ? 11.095 4.469 -1.163 1.00 46.19 112 LEU A O 1
ATOM 896 N N . SER A 1 113 ? 11.571 6.664 -1.085 1.00 37.28 113 SER A N 1
ATOM 897 C CA . SER A 1 113 ? 13.025 6.516 -0.901 1.00 37.28 113 SER A CA 1
ATOM 898 C C . SER A 1 113 ? 13.364 6.002 0.498 1.00 37.28 113 SER A C 1
ATOM 900 O O . SER A 1 113 ? 12.878 6.540 1.486 1.00 37.28 113 SER A O 1
ATOM 902 N N . LEU A 1 114 ? 14.245 5.009 0.594 1.00 49.66 114 LEU A N 1
ATOM 903 C CA . LEU A 1 114 ? 14.642 4.384 1.858 1.00 49.66 114 LEU A CA 1
ATOM 904 C C . LEU A 1 114 ? 15.861 5.047 2.495 1.00 49.66 114 LEU A C 1
ATOM 906 O O . LEU A 1 114 ? 16.778 5.463 1.792 1.00 49.66 114 LEU A O 1
ATOM 910 N N . ASP A 1 115 ? 15.897 5.058 3.830 1.00 43.97 115 ASP A N 1
ATOM 911 C CA . ASP A 1 115 ? 17.143 5.183 4.593 1.00 43.97 115 ASP A CA 1
ATOM 912 C C . ASP A 1 115 ? 17.574 3.777 5.060 1.00 43.97 115 ASP A C 1
ATOM 914 O O . ASP A 1 115 ? 16.908 3.195 5.924 1.00 43.97 115 ASP A O 1
ATOM 918 N N . PRO A 1 116 ? 18.662 3.205 4.508 1.00 46.91 116 PRO A N 1
ATOM 919 C CA . PRO A 1 116 ? 19.105 1.838 4.795 1.00 46.91 116 PRO A CA 1
ATOM 920 C C . PRO A 1 116 ? 19.678 1.637 6.211 1.00 46.91 116 PRO A C 1
ATOM 922 O O . PRO A 1 116 ? 20.109 0.538 6.545 1.00 46.91 116 PRO A O 1
ATOM 925 N N . ARG A 1 117 ? 19.700 2.668 7.069 1.00 52.81 117 ARG A N 1
ATOM 926 C CA . ARG A 1 117 ? 20.313 2.601 8.410 1.00 52.81 117 ARG A CA 1
ATOM 927 C C . ARG A 1 117 ? 19.384 2.122 9.529 1.00 52.81 117 ARG A C 1
ATOM 929 O O . ARG A 1 117 ? 19.800 2.109 10.686 1.00 52.81 117 ARG A O 1
ATOM 936 N N . ARG A 1 118 ? 18.128 1.768 9.235 1.00 63.34 118 ARG A N 1
ATOM 937 C CA . ARG A 1 118 ? 17.147 1.367 10.259 1.00 63.34 118 ARG A CA 1
ATOM 938 C C . ARG A 1 118 ? 16.903 -0.136 10.278 1.00 63.34 118 ARG A C 1
ATOM 940 O O . ARG A 1 118 ? 16.695 -0.759 9.241 1.00 63.34 118 ARG A O 1
ATOM 947 N N . THR A 1 119 ? 16.871 -0.696 11.485 1.00 75.06 119 THR A N 1
ATOM 948 C CA . THR A 1 119 ? 16.386 -2.053 11.741 1.00 75.06 119 THR A CA 1
ATOM 949 C C . THR A 1 119 ? 14.930 -2.197 11.308 1.00 75.06 119 THR A C 1
ATOM 951 O O . THR A 1 119 ? 14.139 -1.252 11.383 1.00 75.06 119 THR A O 1
ATOM 954 N N . SER A 1 120 ? 14.578 -3.391 10.830 1.00 84.25 120 SER A N 1
ATOM 955 C CA . S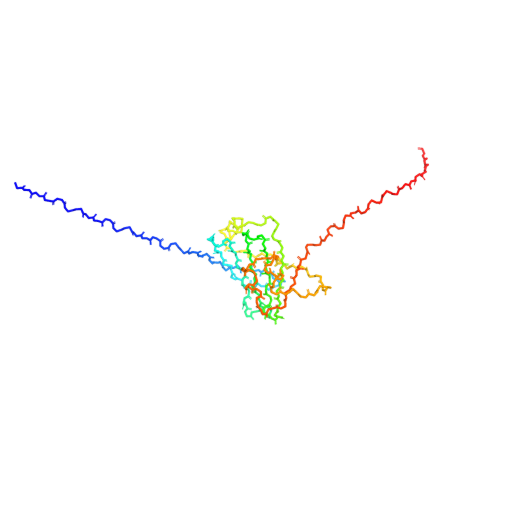ER A 1 120 ? 13.202 -3.709 10.459 1.00 84.25 120 SER A CA 1
ATOM 956 C C . SER A 1 120 ? 12.279 -3.644 11.675 1.00 84.25 120 SER A C 1
ATOM 958 O O . SER A 1 120 ? 12.648 -4.095 12.759 1.00 84.25 120 SER A O 1
ATOM 960 N N . LEU A 1 121 ? 11.061 -3.156 11.472 1.00 86.38 121 LEU A N 1
ATOM 961 C CA . LEU A 1 121 ? 10.027 -3.073 12.492 1.00 86.38 121 LEU A CA 1
ATOM 962 C C . LEU A 1 121 ? 9.474 -4.456 12.849 1.00 86.38 121 LEU A C 1
ATOM 964 O O . LEU A 1 121 ? 9.177 -5.279 11.980 1.00 86.38 121 LEU A O 1
ATOM 968 N N . SER A 1 122 ? 9.240 -4.668 14.139 1.00 88.94 122 SER A N 1
ATOM 969 C CA . SER A 1 122 ? 8.466 -5.791 14.656 1.00 88.94 122 SER A CA 1
ATOM 970 C C . SER A 1 122 ? 6.969 -5.650 14.330 1.00 88.94 122 SER A C 1
ATOM 972 O O . SER A 1 122 ? 6.459 -4.541 14.138 1.00 88.94 122 SER A O 1
ATOM 974 N N . PRO A 1 123 ? 6.193 -6.752 14.342 1.00 88.25 123 PRO A N 1
ATOM 975 C CA . PRO A 1 123 ? 4.745 -6.697 14.131 1.00 88.25 123 PRO A CA 1
ATOM 976 C C . PRO A 1 123 ? 4.004 -5.745 15.079 1.00 88.25 123 PRO A C 1
ATOM 978 O O . PRO A 1 123 ? 3.015 -5.130 14.678 1.00 88.25 123 PRO A O 1
ATOM 981 N N . THR A 1 124 ? 4.468 -5.617 16.325 1.00 91.69 124 THR A N 1
ATOM 982 C CA . THR A 1 124 ? 3.880 -4.710 17.320 1.00 91.69 124 THR A CA 1
ATOM 983 C C . THR A 1 124 ? 4.162 -3.252 16.968 1.00 91.69 124 THR A C 1
ATOM 985 O O . THR A 1 124 ? 3.242 -2.438 16.985 1.00 91.69 124 THR A O 1
ATOM 988 N N . GLU A 1 125 ? 5.390 -2.922 16.560 1.00 90.06 125 GLU A N 1
ATOM 989 C CA . GLU A 1 125 ? 5.735 -1.567 16.107 1.00 90.06 125 GLU A CA 1
ATOM 990 C C . GLU A 1 125 ? 4.928 -1.165 14.871 1.00 90.06 125 GLU A C 1
ATOM 992 O O . GLU A 1 125 ? 4.400 -0.055 14.816 1.00 90.06 125 GLU A O 1
ATOM 997 N N . ILE A 1 126 ? 4.740 -2.083 13.917 1.00 89.50 126 ILE A N 1
ATOM 998 C CA . ILE A 1 126 ? 3.914 -1.817 12.732 1.00 89.50 126 ILE A CA 1
ATOM 999 C C . ILE A 1 126 ? 2.468 -1.503 13.136 1.00 89.50 126 ILE A C 1
ATOM 1001 O O . ILE A 1 126 ? 1.895 -0.534 12.638 1.00 89.50 126 ILE A O 1
ATOM 1005 N N . ARG A 1 127 ? 1.870 -2.281 14.054 1.00 92.25 127 ARG A N 1
ATOM 1006 C CA . ARG A 1 127 ? 0.502 -2.014 14.547 1.00 92.25 127 ARG A CA 1
ATOM 1007 C C . ARG A 1 127 ? 0.395 -0.649 15.212 1.00 92.25 127 ARG A C 1
ATOM 1009 O O . ARG A 1 127 ? -0.590 0.043 14.980 1.00 92.25 127 ARG A O 1
ATOM 1016 N N . ASN A 1 128 ? 1.396 -0.271 16.002 1.00 89.12 128 ASN A N 1
ATOM 1017 C CA . ASN A 1 128 ? 1.402 0.998 16.723 1.00 89.12 128 ASN A CA 1
ATOM 1018 C C . ASN A 1 128 ? 1.530 2.200 15.777 1.00 89.12 128 ASN A C 1
ATOM 1020 O O . ASN A 1 128 ? 0.922 3.236 16.023 1.00 89.12 128 ASN A O 1
ATOM 1024 N N . VAL A 1 129 ? 2.302 2.068 14.693 1.00 86.62 129 VAL A N 1
ATOM 1025 C CA . VAL A 1 129 ? 2.571 3.180 13.766 1.00 86.62 129 VAL A CA 1
ATOM 1026 C C . VAL A 1 129 ? 1.538 3.281 12.644 1.00 86.62 129 VAL A C 1
ATOM 1028 O O . VAL A 1 129 ? 1.194 4.390 12.242 1.00 86.62 129 VAL A O 1
ATOM 1031 N N . ALA A 1 130 ? 1.067 2.149 12.118 1.00 88.31 130 ALA A N 1
ATOM 1032 C CA . ALA A 1 130 ? 0.255 2.099 10.899 1.00 88.31 130 ALA A CA 1
ATOM 1033 C C . ALA A 1 130 ? -1.082 1.355 11.059 1.00 88.31 130 ALA A C 1
ATOM 1035 O O . ALA A 1 130 ? -1.842 1.211 10.100 1.00 88.31 130 ALA A O 1
ATOM 1036 N N . GLY A 1 131 ? -1.391 0.880 12.266 1.00 92.56 131 GLY A N 1
ATOM 1037 C CA . GLY A 1 131 ? -2.636 0.190 12.574 1.00 92.56 131 GLY A CA 1
ATOM 1038 C C . GLY A 1 131 ? -2.654 -1.289 12.179 1.00 92.56 131 GLY A C 1
ATOM 1039 O O . GLY A 1 131 ? -1.789 -1.821 11.478 1.00 92.56 131 GLY A O 1
ATOM 1040 N N . GLN A 1 132 ? -3.695 -1.984 12.644 1.00 94.19 132 GLN A N 1
ATOM 1041 C CA . GLN A 1 132 ? -3.841 -3.432 12.470 1.00 94.19 132 GLN A CA 1
ATOM 1042 C C . GLN A 1 132 ? -3.919 -3.856 10.997 1.00 94.19 132 GLN A C 1
ATOM 1044 O O . GLN A 1 132 ? -3.359 -4.886 10.626 1.00 94.19 132 GLN A O 1
ATOM 1049 N N . LYS A 1 133 ? -4.601 -3.075 10.150 1.00 93.88 133 LYS A N 1
ATOM 1050 C CA . LYS A 1 133 ? -4.772 -3.388 8.723 1.00 93.88 133 LYS A CA 1
ATOM 1051 C C . LYS A 1 133 ? -3.419 -3.440 8.013 1.00 93.88 133 LYS A C 1
ATOM 1053 O O . LYS A 1 133 ? -3.098 -4.442 7.380 1.00 93.88 133 LYS A O 1
ATOM 1058 N N . THR A 1 134 ? -2.606 -2.406 8.202 1.00 93.12 134 THR A N 1
ATOM 1059 C CA . THR A 1 134 ? -1.266 -2.312 7.620 1.00 93.12 134 THR A CA 1
ATOM 1060 C C . THR A 1 134 ? -0.318 -3.367 8.192 1.00 93.12 134 THR A C 1
ATOM 1062 O O . THR A 1 134 ? 0.451 -3.975 7.450 1.00 93.12 134 THR A O 1
ATOM 1065 N N . ALA A 1 135 ? -0.431 -3.693 9.484 1.00 93.50 135 ALA A N 1
ATOM 1066 C CA . ALA A 1 135 ? 0.330 -4.794 10.079 1.00 93.50 135 ALA A CA 1
ATOM 1067 C C . ALA A 1 135 ? -0.002 -6.161 9.463 1.00 93.50 135 ALA A C 1
ATOM 1069 O O . ALA A 1 135 ? 0.892 -6.973 9.221 1.00 93.50 135 ALA A O 1
ATOM 1070 N N . VAL A 1 136 ? -1.281 -6.423 9.177 1.00 95.25 136 VAL A N 1
ATOM 1071 C CA . VAL A 1 136 ? -1.697 -7.635 8.455 1.00 95.25 136 VAL A CA 1
ATOM 1072 C C . VAL A 1 136 ? -1.186 -7.603 7.014 1.00 95.25 136 VAL A C 1
ATOM 1074 O O . VAL A 1 136 ? -0.688 -8.617 6.524 1.00 95.25 136 VAL A O 1
ATOM 1077 N N . PHE A 1 137 ? -1.254 -6.446 6.357 1.00 95.12 137 PHE A N 1
ATOM 1078 C CA . PHE A 1 137 ? -0.773 -6.258 4.992 1.00 95.12 137 PHE A CA 1
ATOM 1079 C C . PHE A 1 137 ? 0.731 -6.558 4.848 1.00 95.12 137 PHE A C 1
ATOM 1081 O O . PHE A 1 137 ? 1.114 -7.334 3.970 1.00 95.12 137 PHE A O 1
ATOM 1088 N N . CYS A 1 138 ? 1.575 -6.048 5.750 1.00 93.81 138 CYS A N 1
ATOM 1089 C CA . CYS A 1 138 ? 3.027 -6.283 5.756 1.00 93.81 138 CYS A CA 1
ATOM 1090 C C . CYS A 1 138 ? 3.457 -7.609 6.414 1.00 93.81 138 CYS A C 1
ATOM 1092 O O . CYS A 1 138 ? 4.649 -7.872 6.567 1.00 93.81 138 CYS A O 1
ATOM 1094 N N . ARG A 1 139 ? 2.523 -8.480 6.818 1.00 93.38 139 ARG A N 1
ATOM 1095 C CA . ARG A 1 139 ? 2.864 -9.738 7.499 1.00 93.38 139 ARG A CA 1
ATOM 1096 C C . ARG A 1 139 ? 3.821 -10.592 6.654 1.00 93.38 139 ARG A C 1
ATOM 1098 O O . ARG A 1 139 ? 3.613 -10.750 5.451 1.00 93.38 139 ARG A O 1
ATOM 1105 N N . LYS A 1 140 ? 4.799 -11.217 7.327 1.00 91.81 140 LYS A N 1
ATOM 1106 C CA . LYS A 1 140 ? 5.868 -12.054 6.740 1.00 91.81 140 LYS A CA 1
ATOM 1107 C C . LYS A 1 140 ? 6.848 -11.299 5.823 1.00 91.81 140 LYS A C 1
ATOM 1109 O O . LYS A 1 140 ? 7.536 -11.952 5.046 1.00 91.81 140 LYS A O 1
ATOM 1114 N N . MET A 1 141 ? 6.908 -9.972 5.917 1.00 91.00 141 MET A N 1
ATOM 1115 C CA . MET A 1 141 ? 7.876 -9.144 5.195 1.00 91.00 141 MET A CA 1
ATOM 1116 C C . MET A 1 141 ? 8.821 -8.445 6.166 1.00 91.00 141 MET A C 1
ATOM 1118 O O . MET A 1 141 ? 8.408 -8.062 7.266 1.00 91.00 141 MET A O 1
ATOM 1122 N N . ASN A 1 142 ? 10.059 -8.218 5.733 1.00 89.88 142 ASN A N 1
ATOM 1123 C CA . ASN A 1 142 ? 10.927 -7.252 6.398 1.00 89.88 142 ASN A CA 1
ATOM 1124 C C . ASN A 1 142 ? 10.306 -5.870 6.196 1.00 89.88 142 ASN A C 1
ATOM 1126 O O . ASN A 1 142 ? 9.951 -5.524 5.072 1.00 89.88 142 ASN A O 1
ATOM 1130 N N . THR A 1 143 ? 10.069 -5.130 7.279 1.00 88.69 143 THR A N 1
ATOM 1131 C CA . THR A 1 143 ? 9.282 -3.893 7.214 1.00 88.69 143 THR A CA 1
ATOM 1132 C C . THR A 1 143 ? 10.086 -2.696 7.688 1.00 88.69 143 THR A C 1
ATOM 1134 O O . THR A 1 143 ? 10.656 -2.749 8.770 1.00 88.69 143 THR A O 1
ATOM 1137 N N . TRP A 1 144 ? 10.079 -1.595 6.940 1.00 88.25 144 TRP A N 1
ATOM 1138 C CA . TRP A 1 144 ? 10.795 -0.368 7.298 1.00 88.25 144 TRP A CA 1
ATOM 1139 C C . TRP A 1 144 ? 9.882 0.847 7.252 1.00 88.25 144 TRP A C 1
ATOM 1141 O O . TRP A 1 144 ? 8.977 0.931 6.425 1.00 88.25 144 TRP A O 1
ATOM 1151 N N . LEU A 1 145 ? 10.147 1.813 8.129 1.00 83.31 145 LEU A N 1
ATOM 1152 C CA . LEU A 1 145 ? 9.508 3.122 8.079 1.00 83.31 145 LEU A CA 1
ATOM 1153 C C . LEU A 1 145 ? 10.339 4.064 7.208 1.00 83.31 145 LEU A C 1
ATOM 1155 O O . LEU A 1 145 ? 11.458 4.426 7.573 1.00 83.31 145 LEU A O 1
ATOM 1159 N N . VAL A 1 146 ? 9.758 4.505 6.100 1.00 79.56 146 VAL A N 1
ATOM 1160 C CA . VAL A 1 146 ? 10.281 5.586 5.275 1.00 79.56 146 VAL A CA 1
ATOM 1161 C C . VAL A 1 146 ? 9.870 6.906 5.913 1.00 79.56 146 VAL A C 1
ATOM 1163 O O . VAL A 1 146 ? 8.689 7.256 5.958 1.00 79.56 146 VAL A O 1
ATOM 1166 N N . MET A 1 147 ? 10.847 7.644 6.435 1.00 62.16 147 MET A N 1
ATOM 1167 C CA . MET A 1 147 ? 10.608 9.027 6.829 1.00 62.16 147 MET A CA 1
ATOM 1168 C C . MET A 1 147 ? 10.716 9.917 5.590 1.00 62.16 147 MET A C 1
ATOM 1170 O O . MET A 1 147 ? 11.625 9.705 4.784 1.00 62.16 147 MET A O 1
ATOM 1174 N N . PRO A 1 148 ? 9.840 10.924 5.432 1.00 56.88 148 PRO A N 1
ATOM 1175 C CA . PRO A 1 148 ? 10.091 11.963 4.446 1.00 56.88 148 PRO A CA 1
ATOM 1176 C C . PRO A 1 148 ? 11.475 12.566 4.727 1.00 56.88 148 PRO A C 1
ATOM 1178 O O . PRO A 1 148 ? 11.861 12.645 5.903 1.00 56.88 148 PRO A O 1
ATOM 1181 N N . PRO A 1 149 ? 12.232 12.973 3.691 1.00 47.78 149 PRO A N 1
ATOM 1182 C CA . PRO A 1 149 ? 13.498 13.653 3.900 1.00 47.78 149 PRO A CA 1
ATOM 1183 C C . PRO A 1 149 ? 13.236 14.800 4.866 1.00 47.78 149 PRO A C 1
ATOM 1185 O O . PRO A 1 149 ? 12.400 15.669 4.609 1.00 47.78 149 PRO A O 1
ATOM 1188 N N . SER A 1 150 ? 13.886 14.758 6.029 1.00 39.53 150 SER A N 1
ATOM 1189 C CA . SER A 1 150 ? 13.835 15.877 6.948 1.00 39.53 150 SER A CA 1
ATOM 1190 C C . SER A 1 150 ? 14.331 17.071 6.153 1.00 39.53 150 SER A C 1
ATOM 1192 O O . SER A 1 150 ? 15.494 17.082 5.748 1.00 39.53 150 SER A O 1
ATOM 1194 N N . HIS A 1 151 ? 13.478 18.070 5.925 1.00 37.44 151 HIS A N 1
ATOM 1195 C CA . HIS A 1 151 ? 13.981 19.415 5.725 1.00 37.44 151 HIS A CA 1
ATOM 1196 C C . HIS A 1 151 ? 14.807 19.691 6.974 1.00 37.44 151 HIS A C 1
ATOM 1198 O O . HIS A 1 151 ? 14.261 19.979 8.041 1.00 37.44 151 HIS A O 1
ATOM 1204 N N . SER A 1 152 ? 16.121 19.476 6.876 1.00 34.09 152 SER A N 1
ATOM 1205 C CA . SER A 1 152 ? 17.061 19.931 7.874 1.00 34.09 152 SER A CA 1
ATOM 1206 C C . SER A 1 152 ? 16.714 21.392 8.052 1.00 34.09 152 SER A C 1
ATOM 1208 O O . SER A 1 152 ? 16.828 22.178 7.107 1.00 34.09 152 SER A O 1
ATOM 1210 N 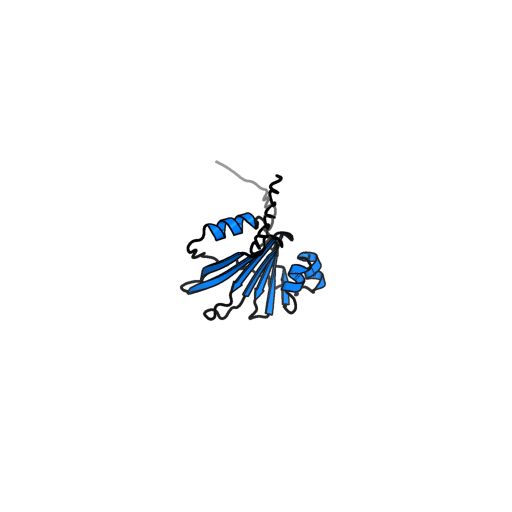N . LYS A 1 153 ? 16.192 21.726 9.235 1.00 36.00 153 LYS A N 1
ATOM 1211 C CA . LYS A 1 153 ? 16.112 23.102 9.695 1.00 36.00 153 LYS A CA 1
ATOM 1212 C C . LYS A 1 153 ? 17.456 23.702 9.325 1.00 36.00 153 LYS A C 1
ATOM 1214 O O . LYS A 1 153 ? 18.471 23.205 9.807 1.00 36.00 153 LYS A O 1
ATOM 1219 N N . SER A 1 154 ? 17.450 24.676 8.417 1.00 34.50 154 SER A N 1
ATOM 1220 C CA . SER A 1 154 ? 18.609 25.518 8.181 1.00 34.50 154 SER A CA 1
ATOM 1221 C C . SER A 1 154 ? 18.951 26.096 9.545 1.00 34.50 154 SER A C 1
ATOM 1223 O O . SER A 1 154 ? 18.254 26.957 10.086 1.00 34.50 154 SER A O 1
ATOM 1225 N N . SER A 1 155 ? 19.928 25.463 10.182 1.00 34.28 155 SER A N 1
ATOM 1226 C CA . SER A 1 155 ? 20.603 25.947 11.361 1.00 34.28 155 SER A CA 1
ATOM 1227 C C . SER A 1 155 ? 20.979 27.379 11.050 1.00 34.28 155 SER A C 1
ATOM 1229 O O . SER A 1 155 ? 21.614 27.632 10.029 1.00 34.28 155 SER A O 1
ATOM 1231 N N . ARG A 1 156 ? 20.528 28.300 11.904 1.00 35.38 156 ARG A N 1
ATOM 1232 C CA . ARG A 1 156 ? 20.931 29.704 11.903 1.00 35.38 156 ARG A CA 1
ATOM 1233 C C . ARG A 1 156 ? 22.416 29.809 11.546 1.00 35.38 156 ARG A C 1
ATOM 1235 O O . ARG A 1 156 ? 23.263 29.642 12.415 1.00 35.38 156 ARG A O 1
ATOM 1242 N N . ALA A 1 157 ? 22.720 30.166 10.306 1.00 32.44 157 ALA A N 1
ATOM 1243 C CA . ALA A 1 157 ? 23.930 30.901 10.002 1.00 32.44 157 ALA A CA 1
ATOM 1244 C C . ALA A 1 157 ? 23.618 32.367 10.317 1.00 32.44 157 ALA A C 1
ATOM 1246 O O . ALA A 1 157 ? 23.429 33.199 9.437 1.00 32.44 157 ALA A O 1
ATOM 1247 N N . CYS A 1 158 ? 23.513 32.671 11.613 1.00 31.02 158 CYS A N 1
ATOM 1248 C CA . CYS A 1 158 ? 23.834 34.006 12.082 1.00 31.02 158 CYS A CA 1
ATOM 1249 C C . CYS A 1 158 ? 25.361 34.110 11.996 1.00 31.02 158 CYS A C 1
ATOM 1251 O O . CYS A 1 158 ? 26.064 33.894 12.980 1.00 31.02 158 CYS A O 1
ATOM 1253 N N . CYS A 1 159 ? 25.878 34.356 10.792 1.00 30.47 159 CYS A N 1
ATOM 1254 C CA . CYS A 1 159 ? 27.220 34.892 10.645 1.00 30.47 159 CYS A CA 1
ATOM 1255 C C . CYS A 1 159 ? 27.130 36.380 10.964 1.00 30.47 159 CYS A C 1
ATOM 1257 O O . CYS A 1 159 ? 26.588 37.182 10.208 1.00 30.47 159 CYS A O 1
ATOM 1259 N N . THR A 1 160 ? 27.621 36.723 12.146 1.00 37.25 160 THR A N 1
ATOM 1260 C CA . THR A 1 160 ? 27.938 38.091 12.528 1.00 37.25 160 THR A CA 1
ATOM 1261 C C . THR A 1 160 ? 29.253 38.528 11.869 1.00 37.25 160 THR A C 1
ATOM 1263 O O . THR A 1 160 ? 30.162 37.719 11.707 1.00 37.25 160 THR A O 1
ATOM 1266 N N . ARG A 1 161 ? 29.341 39.852 11.648 1.00 33.19 161 ARG A N 1
ATOM 1267 C CA . ARG A 1 161 ? 30.501 40.733 11.355 1.00 33.19 161 ARG A CA 1
ATOM 1268 C C . ARG A 1 161 ? 30.751 41.054 9.871 1.00 33.19 161 ARG A C 1
ATOM 1270 O O . ARG A 1 161 ? 31.049 40.175 9.082 1.00 33.19 161 ARG A O 1
ATOM 1277 N N . HIS A 1 162 ? 30.432 42.277 9.428 1.00 35.22 162 HIS A N 1
ATOM 1278 C CA . HIS A 1 162 ? 31.207 43.542 9.512 1.00 35.22 162 HIS A CA 1
ATOM 1279 C C . HIS A 1 162 ? 32.341 43.635 8.471 1.00 35.22 162 HIS A C 1
ATOM 1281 O O . HIS A 1 162 ? 33.356 42.971 8.648 1.00 35.22 162 HIS A O 1
ATOM 1287 N N . LEU A 1 163 ? 32.204 44.522 7.464 1.00 33.06 163 LEU A N 1
ATOM 1288 C CA . LEU A 1 163 ? 33.042 45.728 7.246 1.00 33.06 163 LEU A CA 1
ATOM 1289 C C . LEU A 1 163 ? 32.895 46.347 5.828 1.00 33.06 163 LEU A C 1
ATOM 1291 O O . LEU A 1 163 ? 33.032 45.653 4.832 1.00 33.06 163 LEU A O 1
ATOM 1295 N N . LYS A 1 164 ? 32.759 47.688 5.828 1.00 35.44 164 LYS A N 1
ATOM 1296 C CA . LYS A 1 164 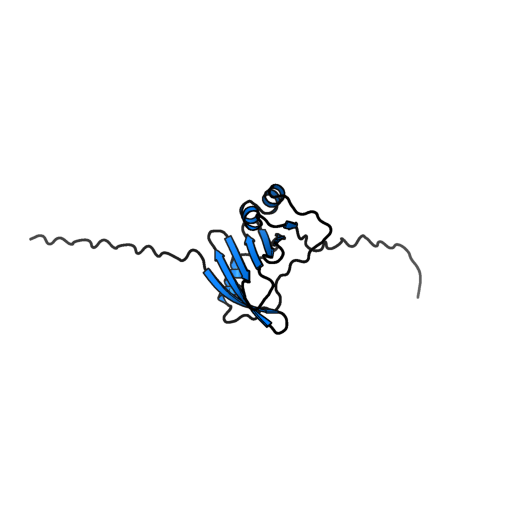? 33.270 48.725 4.893 1.00 35.44 164 LYS A CA 1
ATOM 1297 C C . LYS A 1 164 ? 32.771 48.824 3.434 1.00 35.44 164 LYS A C 1
ATOM 1299 O O . LYS A 1 164 ? 33.163 48.044 2.584 1.00 35.44 164 LYS A O 1
ATOM 1304 N N . GLY A 1 165 ? 32.110 49.958 3.161 1.00 38.25 165 GLY A N 1
ATOM 1305 C CA . GLY A 1 165 ? 32.703 51.070 2.398 1.00 38.25 165 GLY A CA 1
ATOM 1306 C C . GLY A 1 165 ? 32.529 51.079 0.878 1.00 38.25 165 GLY A C 1
ATOM 1307 O O . GLY A 1 165 ? 33.248 50.365 0.195 1.00 38.25 165 GLY A O 1
ATOM 1308 N N . THR A 1 166 ? 31.679 51.989 0.394 1.00 39.69 166 THR A N 1
ATOM 1309 C CA . THR A 1 166 ? 32.011 53.112 -0.514 1.00 39.69 166 THR A CA 1
ATOM 1310 C C . THR A 1 166 ? 30.903 54.146 -0.416 1.00 39.69 166 THR A C 1
ATOM 1312 O O . THR A 1 166 ? 29.731 53.706 -0.414 1.00 39.69 166 THR A O 1
#

Foldseek 3Di:
DDDDDDDDPDDDPPPPPDQKDKDWAWEDDPPDTFTWIWIDGPVQQKIKTWGPGPVDPWGWIWIQRQVQQKIWIATPNQLEIEIEGHDPDGPVVVVVVRVVCPYDHHHDDPDQDDDPPDAFDDLVRCCVNRNDVRSVVSPRGRYDYRDDPPPPPPDDPPPDDDDDDD

Radius of gyration: 24.78 Å; chains: 1; bounding box: 104×65×40 Å